Protein AF-A0A3M6A3Q8-F1 (afdb_monomer_lite)

pLDDT: mean 74.39, std 12.73, range [42.81, 90.25]

Organism: Pseudomonas savastanoi (NCBI:txid29438)

Sequence (67 aa):
MKLMPAVFAAVALTAVAGAAQADVGPDEVIRLYKSQALGDFEQFNKQAVAKHTGFTVHDTELEPPGL

Foldseek 3Di:
DCVVVVVVVVVVVVVVVVVPPDPCDPVNVVVCVVVVVDDDPVVVLVVVCVVPPPDDDDDPDPPPPDD

Radius of gyration: 17.83 Å; chains: 1; bounding box: 36×56×26 Å

Structure (mmCIF, N/CA/C/O backbone):
data_AF-A0A3M6A3Q8-F1
#
_entry.id   AF-A0A3M6A3Q8-F1
#
loop_
_atom_site.group_PDB
_atom_site.id
_atom_site.type_symbol
_atom_site.label_atom_id
_atom_site.label_alt_id
_atom_site.label_comp_id
_atom_site.label_asym_id
_atom_site.label_entity_id
_atom_site.label_seq_id
_atom_site.pdbx_PDB_ins_code
_atom_site.Cartn_x
_atom_site.Cartn_y
_atom_site.Cartn_z
_atom_site.occupancy
_atom_site.B_iso_or_equiv
_a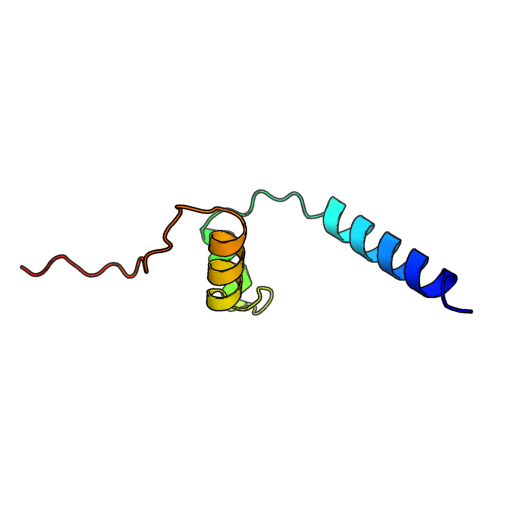tom_site.auth_seq_id
_atom_site.auth_comp_id
_atom_site.auth_asym_id
_atom_site.auth_atom_id
_atom_site.pdbx_PDB_model_num
ATOM 1 N N . MET A 1 1 ? 8.578 -31.287 10.138 1.00 56.97 1 MET A N 1
ATOM 2 C CA . MET A 1 1 ? 9.811 -30.592 9.701 1.00 56.97 1 MET A CA 1
ATOM 3 C C . MET A 1 1 ? 9.416 -29.518 8.692 1.00 56.97 1 MET A C 1
ATOM 5 O O . MET A 1 1 ? 8.885 -29.894 7.662 1.00 56.97 1 MET A O 1
ATOM 9 N N . LYS A 1 2 ? 9.537 -28.224 9.042 1.00 61.84 2 LYS A N 1
ATOM 10 C CA . LYS A 1 2 ? 9.258 -27.034 8.184 1.00 61.84 2 LYS A CA 1
ATOM 11 C C . LYS A 1 2 ? 9.669 -25.689 8.828 1.00 61.84 2 LYS A C 1
ATOM 13 O O . LYS A 1 2 ? 9.532 -24.649 8.198 1.00 61.84 2 LYS A O 1
ATOM 18 N N . LEU A 1 3 ? 10.181 -25.701 10.065 1.00 65.62 3 LEU A N 1
ATOM 19 C CA . LEU A 1 3 ? 10.559 -24.491 10.807 1.00 65.62 3 LEU A CA 1
ATOM 20 C C . LEU A 1 3 ? 11.779 -23.775 10.208 1.00 65.62 3 LEU A C 1
ATOM 22 O O . LEU A 1 3 ? 11.778 -22.556 10.118 1.00 65.62 3 LEU A O 1
ATOM 26 N N . MET A 1 4 ? 12.791 -24.515 9.745 1.00 71.25 4 MET A N 1
ATOM 27 C CA . MET A 1 4 ? 14.034 -23.904 9.252 1.00 71.25 4 MET A CA 1
ATOM 28 C C . MET A 1 4 ? 13.862 -23.082 7.961 1.00 71.25 4 MET A C 1
ATOM 30 O O . MET A 1 4 ? 14.329 -21.946 7.945 1.00 71.25 4 MET A O 1
ATOM 34 N N . PRO A 1 5 ? 13.144 -23.557 6.920 1.00 74.56 5 PRO A N 1
ATOM 35 C CA . PRO A 1 5 ? 12.871 -22.729 5.744 1.00 74.56 5 PRO A CA 1
ATOM 36 C C . PRO A 1 5 ? 12.037 -21.486 6.075 1.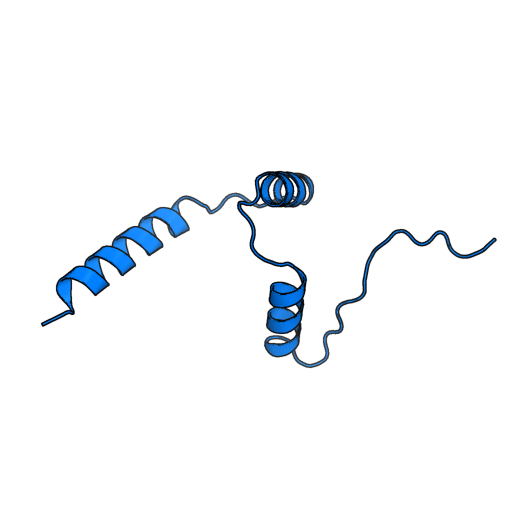00 74.56 5 PRO A C 1
ATOM 38 O O . PRO A 1 5 ? 12.275 -20.420 5.519 1.00 74.56 5 PRO A O 1
ATOM 41 N N . ALA A 1 6 ? 11.084 -21.607 7.005 1.00 71.56 6 ALA A N 1
ATOM 42 C CA . ALA A 1 6 ? 10.210 -20.504 7.397 1.00 71.56 6 ALA A CA 1
ATOM 43 C C . ALA A 1 6 ? 10.965 -19.393 8.143 1.00 71.56 6 ALA A C 1
ATOM 45 O O . ALA A 1 6 ? 10.729 -18.219 7.878 1.00 71.56 6 ALA A O 1
ATOM 46 N N . VAL A 1 7 ? 11.901 -19.746 9.030 1.00 77.94 7 VAL A N 1
ATOM 47 C CA . VAL A 1 7 ? 12.741 -18.763 9.734 1.00 77.94 7 VAL A CA 1
ATOM 48 C C . VAL A 1 7 ? 13.685 -18.056 8.762 1.00 77.94 7 VAL A C 1
ATOM 50 O O . VAL A 1 7 ? 13.801 -16.838 8.824 1.00 77.94 7 VAL A O 1
ATOM 53 N N . PHE A 1 8 ? 14.302 -18.777 7.820 1.00 77.56 8 PHE A N 1
ATOM 54 C CA . PHE A 1 8 ? 15.136 -18.152 6.787 1.00 77.56 8 PHE A CA 1
ATOM 55 C C . PHE A 1 8 ? 14.338 -17.213 5.878 1.00 77.56 8 PHE A C 1
ATOM 57 O O . PHE A 1 8 ? 14.793 -16.106 5.608 1.00 77.56 8 PHE A O 1
ATOM 64 N N . ALA A 1 9 ? 13.139 -17.616 5.449 1.00 74.75 9 ALA A N 1
ATOM 65 C CA . ALA A 1 9 ? 12.254 -16.759 4.664 1.00 74.75 9 ALA A CA 1
ATOM 66 C C . ALA A 1 9 ? 11.816 -15.514 5.451 1.00 74.75 9 ALA A C 1
ATOM 68 O O . ALA A 1 9 ? 11.818 -14.415 4.904 1.00 74.75 9 ALA A O 1
ATOM 69 N N . ALA A 1 10 ? 11.495 -15.670 6.739 1.00 71.56 10 ALA A N 1
ATOM 70 C CA . ALA A 1 10 ? 11.137 -14.554 7.605 1.00 71.56 10 ALA A CA 1
ATOM 71 C C . ALA A 1 10 ? 12.307 -13.577 7.780 1.00 71.56 10 ALA A C 1
ATOM 73 O O . ALA A 1 10 ? 12.114 -12.389 7.567 1.00 71.56 10 ALA A O 1
ATOM 74 N N . VAL A 1 11 ? 13.513 -14.071 8.094 1.00 74.00 11 VAL A N 1
ATOM 75 C CA . VAL A 1 11 ? 14.729 -13.251 8.257 1.00 74.00 11 VAL A CA 1
ATOM 76 C C . VAL A 1 11 ? 15.116 -12.553 6.956 1.00 74.00 11 VAL A C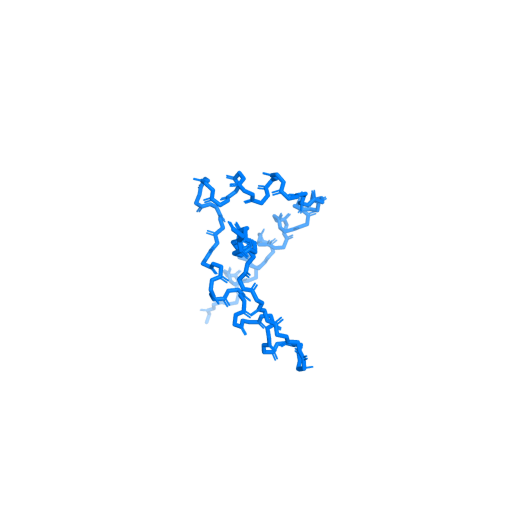 1
ATOM 78 O O . VAL A 1 11 ? 15.467 -11.376 6.978 1.00 74.00 11 VAL A O 1
ATOM 81 N N . ALA A 1 12 ? 15.021 -13.248 5.819 1.00 69.94 12 ALA A N 1
ATOM 82 C CA . ALA A 1 12 ? 15.238 -12.634 4.517 1.00 69.94 12 ALA A CA 1
ATOM 83 C C . ALA A 1 12 ? 14.238 -11.492 4.286 1.00 69.94 12 ALA A C 1
ATOM 85 O O . ALA A 1 12 ? 14.660 -10.398 3.933 1.00 69.94 12 ALA A O 1
ATOM 86 N N . LEU A 1 13 ? 12.946 -11.707 4.563 1.00 71.44 13 LEU A N 1
ATOM 87 C CA . LEU A 1 13 ? 11.897 -10.703 4.377 1.00 71.44 13 LEU A CA 1
ATOM 88 C C . LEU A 1 13 ? 12.075 -9.476 5.290 1.00 71.44 13 LEU A C 1
ATOM 90 O O . LEU A 1 13 ? 11.935 -8.349 4.815 1.00 71.44 13 LEU A O 1
ATOM 94 N N . THR A 1 14 ? 12.432 -9.655 6.569 1.00 65.12 14 THR A N 1
ATOM 95 C CA . THR A 1 14 ? 12.726 -8.525 7.472 1.00 65.12 14 THR A CA 1
ATOM 96 C C . THR A 1 14 ? 14.006 -7.785 7.098 1.00 65.12 14 THR A C 1
ATOM 98 O O . THR A 1 14 ? 14.050 -6.566 7.251 1.00 65.12 14 THR A O 1
ATOM 101 N N . ALA A 1 15 ? 15.028 -8.473 6.580 1.00 64.69 15 ALA A N 1
ATOM 102 C CA . ALA A 1 15 ? 16.261 -7.826 6.133 1.00 64.69 15 ALA A CA 1
ATOM 103 C C . ALA A 1 15 ? 16.027 -6.890 4.933 1.00 64.69 15 ALA A C 1
ATOM 105 O O . ALA A 1 15 ? 16.602 -5.804 4.896 1.00 64.69 15 ALA A O 1
ATOM 106 N N . VAL A 1 16 ? 15.145 -7.254 3.989 1.00 60.22 16 VAL A N 1
ATOM 107 C CA . VAL A 1 16 ? 14.776 -6.352 2.877 1.00 60.22 16 VAL A CA 1
ATOM 108 C C . VAL A 1 16 ? 13.844 -5.230 3.339 1.00 60.22 16 VAL A C 1
ATOM 110 O O . VAL A 1 16 ? 14.008 -4.090 2.914 1.00 60.22 16 VAL A O 1
ATOM 113 N N . ALA A 1 17 ? 12.900 -5.520 4.243 1.00 58.47 17 ALA A N 1
ATOM 114 C CA . ALA A 1 17 ? 11.978 -4.513 4.773 1.00 58.47 17 ALA A CA 1
ATOM 115 C C . ALA A 1 17 ? 12.691 -3.425 5.602 1.00 58.47 17 ALA A C 1
ATOM 117 O O . ALA A 1 17 ? 12.276 -2.270 5.577 1.00 58.47 17 ALA A O 1
ATOM 118 N N . GLY A 1 18 ? 13.784 -3.767 6.298 1.00 58.56 18 GLY A N 1
ATOM 119 C CA . GLY A 1 18 ? 14.600 -2.805 7.048 1.00 58.56 18 GLY A CA 1
ATOM 120 C C . GLY A 1 18 ? 15.426 -1.854 6.171 1.00 58.56 18 GLY A C 1
ATOM 121 O O . GLY A 1 18 ? 15.702 -0.735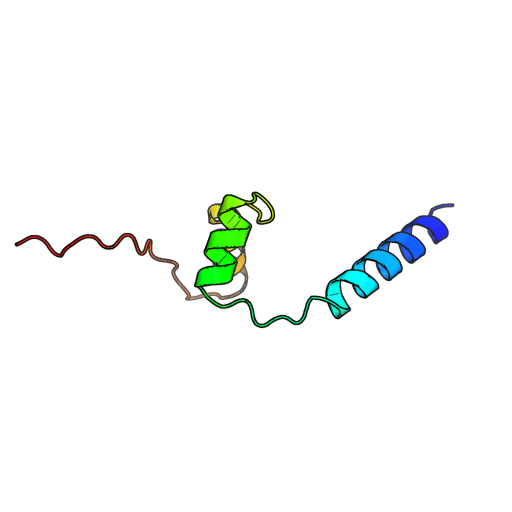 6.589 1.00 58.56 18 GLY A O 1
ATOM 122 N N . ALA A 1 19 ? 15.781 -2.260 4.947 1.00 55.88 19 ALA A N 1
ATOM 123 C CA . ALA A 1 19 ? 16.510 -1.417 3.992 1.00 55.88 19 ALA A CA 1
ATOM 124 C C . ALA A 1 19 ? 15.595 -0.462 3.196 1.00 55.88 19 ALA A C 1
ATOM 126 O O . ALA A 1 19 ? 16.086 0.450 2.537 1.00 55.88 19 ALA A O 1
ATOM 127 N N . ALA A 1 20 ? 14.275 -0.656 3.265 1.00 58.06 20 ALA A N 1
ATOM 128 C CA . ALA A 1 20 ? 13.275 0.099 2.512 1.00 58.06 20 ALA A CA 1
ATOM 129 C C . ALA A 1 20 ? 12.602 1.217 3.332 1.00 58.06 20 ALA A C 1
ATOM 131 O O . ALA A 1 20 ? 11.478 1.611 3.030 1.00 58.06 20 ALA A O 1
ATOM 132 N N . GLN A 1 21 ? 13.274 1.759 4.355 1.00 54.53 21 GLN A N 1
ATOM 133 C CA . GLN A 1 21 ? 12.859 3.017 4.990 1.00 54.53 21 GLN A CA 1
ATOM 134 C C . GLN A 1 21 ? 13.261 4.212 4.111 1.00 54.53 21 GLN A C 1
ATOM 136 O O . GLN A 1 21 ? 14.052 5.063 4.507 1.00 54.53 21 GLN A O 1
ATOM 141 N N . ALA A 1 22 ? 12.747 4.251 2.885 1.00 60.62 22 ALA A N 1
ATOM 142 C CA . ALA A 1 22 ? 12.686 5.481 2.117 1.00 60.62 22 ALA A CA 1
ATOM 143 C C . ALA A 1 22 ? 11.317 6.100 2.394 1.00 60.62 22 ALA A C 1
ATOM 145 O O . ALA A 1 22 ? 10.303 5.409 2.298 1.00 60.62 22 ALA A O 1
ATOM 146 N N . ASP A 1 23 ? 11.287 7.377 2.767 1.00 61.78 23 ASP A N 1
ATOM 147 C CA . ASP A 1 23 ? 10.036 8.126 2.780 1.00 61.78 23 ASP A CA 1
ATOM 148 C C . ASP A 1 23 ? 9.490 8.136 1.348 1.00 61.78 23 ASP A C 1
ATOM 150 O O . ASP A 1 23 ? 10.109 8.681 0.429 1.00 61.78 23 ASP A O 1
ATOM 154 N N . VAL A 1 24 ? 8.392 7.417 1.129 1.00 71.00 24 VAL A N 1
ATOM 155 C CA . VAL A 1 24 ? 7.807 7.258 -0.199 1.00 71.00 24 VAL A CA 1
ATOM 156 C C . VAL A 1 24 ? 6.925 8.473 -0.445 1.00 71.00 24 VAL A C 1
ATOM 158 O O . VAL A 1 24 ? 5.745 8.489 -0.097 1.00 71.00 24 VAL A O 1
ATOM 161 N N . GLY A 1 25 ? 7.518 9.509 -1.036 1.00 79.44 25 GLY A N 1
ATOM 162 C CA . GLY A 1 25 ? 6.778 10.691 -1.465 1.00 79.44 25 GLY A CA 1
ATOM 163 C C . GLY A 1 25 ? 5.731 10.363 -2.545 1.00 79.44 25 GLY A C 1
ATOM 164 O O . GLY A 1 25 ? 5.836 9.333 -3.217 1.00 79.44 25 GLY A O 1
ATOM 165 N N . PRO A 1 26 ? 4.740 11.246 -2.772 1.00 79.94 26 PRO A N 1
ATOM 166 C CA . PRO A 1 26 ? 3.672 11.024 -3.754 1.00 79.94 26 PRO A CA 1
ATOM 167 C C . PRO A 1 26 ? 4.171 10.650 -5.162 1.00 79.94 26 PRO A C 1
ATOM 169 O O . PRO A 1 26 ? 3.626 9.744 -5.792 1.00 79.94 26 PRO A O 1
ATOM 172 N N . ASP A 1 27 ? 5.254 11.277 -5.632 1.00 83.06 27 ASP A N 1
ATOM 173 C CA . ASP A 1 27 ? 5.853 10.993 -6.946 1.00 83.06 27 ASP A CA 1
ATOM 174 C C . ASP A 1 27 ? 6.419 9.567 -7.046 1.00 83.06 27 ASP A C 1
ATOM 176 O O . ASP A 1 27 ? 6.321 8.904 -8.084 1.00 83.06 27 ASP A O 1
ATOM 180 N N . GLU A 1 28 ? 6.987 9.067 -5.948 1.00 84.50 28 GLU A N 1
ATOM 181 C CA . GLU A 1 28 ? 7.560 7.727 -5.868 1.00 84.50 28 GLU A CA 1
ATOM 182 C C . GLU A 1 28 ? 6.460 6.658 -5.863 1.00 84.50 28 GLU A C 1
ATOM 184 O O . GLU A 1 28 ? 6.590 5.648 -6.554 1.00 84.50 28 GLU A O 1
ATOM 189 N N . VAL A 1 29 ? 5.332 6.907 -5.187 1.00 83.75 29 VAL A N 1
ATOM 190 C CA . VAL A 1 29 ? 4.156 6.018 -5.235 1.00 83.75 29 VAL A CA 1
ATOM 191 C C . VAL A 1 29 ? 3.671 5.842 -6.675 1.00 83.75 29 VAL A C 1
ATOM 193 O O . VAL A 1 29 ? 3.442 4.714 -7.118 1.00 83.75 29 VAL A O 1
ATOM 196 N N . ILE A 1 30 ? 3.569 6.935 -7.440 1.00 83.25 30 ILE A N 1
ATOM 197 C CA . ILE A 1 30 ? 3.149 6.891 -8.849 1.00 83.25 30 ILE A CA 1
ATOM 198 C C . ILE A 1 30 ? 4.149 6.085 -9.684 1.00 83.25 30 ILE A C 1
ATOM 200 O O . ILE A 1 30 ? 3.749 5.277 -10.527 1.00 83.25 30 ILE A O 1
ATOM 204 N N . ARG A 1 31 ? 5.454 6.276 -9.460 1.00 86.50 31 ARG A N 1
ATOM 205 C CA . ARG A 1 31 ? 6.502 5.514 -10.151 1.00 86.50 31 ARG A CA 1
ATOM 206 C C . ARG A 1 31 ? 6.401 4.015 -9.861 1.00 86.50 31 ARG A C 1
ATOM 208 O O . ARG A 1 31 ? 6.452 3.226 -10.802 1.00 86.50 31 ARG A O 1
ATOM 215 N N . LEU A 1 32 ? 6.225 3.632 -8.597 1.00 86.69 32 LEU A N 1
ATOM 216 C CA . LEU A 1 32 ? 6.112 2.236 -8.163 1.00 86.69 32 LEU A CA 1
ATOM 217 C C . LEU A 1 32 ? 4.823 1.568 -8.661 1.00 86.69 32 LEU A C 1
ATOM 219 O O . LEU A 1 32 ? 4.830 0.390 -9.025 1.00 86.69 32 LEU A O 1
ATOM 223 N N . TYR A 1 33 ? 3.725 2.325 -8.729 1.00 84.00 33 TYR A N 1
ATOM 224 C CA . TYR A 1 33 ? 2.488 1.865 -9.353 1.00 84.00 33 TYR A CA 1
ATOM 225 C C . TYR A 1 33 ? 2.701 1.564 -10.839 1.00 84.00 33 TYR A C 1
ATOM 227 O O . TYR A 1 33 ? 2.401 0.465 -11.305 1.00 84.00 33 TYR A O 1
ATOM 235 N N . LYS A 1 34 ? 3.307 2.506 -11.575 1.00 85.62 34 LYS A N 1
ATOM 236 C CA . LYS A 1 34 ? 3.620 2.336 -13.003 1.00 85.62 34 LYS A CA 1
ATOM 237 C C . LYS A 1 34 ? 4.586 1.182 -13.263 1.00 85.62 34 LYS A C 1
ATOM 239 O O . LYS A 1 34 ? 4.465 0.517 -14.286 1.00 85.62 34 LYS A O 1
ATOM 244 N N . SER A 1 35 ? 5.527 0.928 -12.354 1.00 90.25 35 SER A N 1
ATOM 245 C CA . SER A 1 35 ? 6.450 -0.205 -12.456 1.00 90.25 35 SER A CA 1
ATOM 246 C C . SER A 1 35 ? 5.832 -1.542 -12.034 1.00 90.25 35 SER A C 1
ATOM 248 O O . SER A 1 35 ? 6.558 -2.531 -11.973 1.00 90.25 35 SER A O 1
ATOM 250 N N . GLN A 1 36 ? 4.537 -1.578 -11.688 1.00 82.75 36 GLN A N 1
ATOM 251 C CA . GLN A 1 36 ? 3.829 -2.758 -11.175 1.00 82.75 36 GLN A CA 1
ATOM 252 C C . GLN A 1 36 ? 4.478 -3.369 -9.920 1.00 82.75 36 GLN A C 1
ATOM 254 O O . GLN A 1 36 ? 4.321 -4.556 -9.640 1.00 82.75 36 GLN A O 1
ATOM 259 N N . ALA A 1 37 ? 5.226 -2.560 -9.162 1.00 85.75 37 ALA A N 1
ATOM 260 C CA . ALA A 1 37 ? 5.853 -2.978 -7.910 1.00 85.75 37 ALA A CA 1
ATOM 261 C C . ALA A 1 37 ? 4.890 -2.852 -6.715 1.00 85.75 37 ALA A C 1
ATOM 263 O O . ALA A 1 37 ? 5.151 -3.415 -5.653 1.00 85.75 37 ALA A O 1
ATOM 264 N N . LEU A 1 38 ? 3.783 -2.117 -6.886 1.00 82.19 38 LEU A N 1
ATOM 265 C CA . LEU A 1 38 ? 2.694 -2.016 -5.916 1.00 82.19 38 LEU A CA 1
ATOM 266 C C . LEU A 1 38 ? 1.579 -3.020 -6.221 1.00 82.19 38 LEU A C 1
ATOM 268 O O . LEU A 1 38 ? 1.361 -3.406 -7.368 1.00 82.19 38 LEU A O 1
ATOM 272 N N . GLY A 1 39 ? 0.869 -3.421 -5.166 1.00 83.94 39 GLY A N 1
ATOM 273 C CA . GLY A 1 39 ? -0.371 -4.186 -5.278 1.00 83.94 39 GLY A CA 1
ATOM 274 C C . GLY A 1 39 ? -1.572 -3.314 -5.657 1.00 83.94 39 GLY A C 1
ATOM 275 O O . GLY A 1 39 ? -1.437 -2.132 -5.964 1.00 83.94 39 GLY A O 1
ATOM 276 N N . ASP A 1 40 ? -2.755 -3.919 -5.612 1.00 86.19 40 ASP A N 1
ATOM 277 C CA . ASP A 1 40 ? -4.014 -3.265 -5.962 1.00 86.19 40 ASP A CA 1
ATOM 278 C C . ASP A 1 40 ? -4.446 -2.213 -4.921 1.00 86.19 40 ASP A C 1
ATOM 280 O O . ASP A 1 40 ? -4.583 -2.504 -3.726 1.00 86.19 40 ASP A O 1
ATOM 284 N N . PHE A 1 41 ? -4.689 -0.983 -5.382 1.00 84.62 41 PHE A N 1
ATOM 285 C CA . PHE A 1 41 ? -5.081 0.128 -4.514 1.00 84.62 41 PHE A CA 1
ATOM 286 C C . PHE A 1 41 ? -6.474 -0.052 -3.911 1.00 84.62 41 PHE A C 1
ATOM 288 O O . PHE A 1 41 ? -6.693 0.348 -2.768 1.00 84.62 41 PHE A O 1
ATOM 295 N N . GLU A 1 42 ? -7.408 -0.692 -4.618 1.00 85.88 42 GLU A N 1
ATOM 296 C CA . GLU A 1 42 ? -8.749 -0.942 -4.084 1.00 85.88 42 GLU A CA 1
ATOM 297 C C . GLU A 1 42 ? -8.680 -1.873 -2.863 1.00 85.88 42 GLU A C 1
ATOM 299 O O . GLU A 1 42 ? -9.310 -1.632 -1.826 1.00 85.88 42 GLU A O 1
ATOM 304 N N . GLN A 1 43 ? -7.848 -2.911 -2.942 1.00 88.12 43 GLN A N 1
ATOM 305 C CA . GLN A 1 43 ? -7.585 -3.813 -1.834 1.00 88.12 43 GLN A CA 1
ATOM 306 C C . GLN A 1 43 ? -6.879 -3.111 -0.668 1.00 88.12 43 GLN A C 1
ATOM 308 O O . GLN A 1 43 ? -7.249 -3.344 0.488 1.00 88.12 43 GLN A O 1
ATOM 313 N N . PHE A 1 44 ? -5.908 -2.234 -0.936 1.00 87.56 44 PHE A N 1
ATOM 314 C CA . PHE A 1 44 ? -5.268 -1.434 0.113 1.00 87.56 44 PHE A CA 1
ATOM 315 C C . PHE A 1 44 ? -6.258 -0.491 0.806 1.00 87.56 44 PHE A C 1
ATOM 317 O O . PHE A 1 44 ? -6.284 -0.442 2.037 1.00 87.56 44 PHE A O 1
ATOM 324 N N . ASN A 1 45 ? -7.143 0.164 0.054 1.00 86.81 45 ASN A N 1
ATOM 325 C CA . ASN A 1 45 ? -8.182 1.038 0.599 1.00 86.81 45 ASN A CA 1
ATOM 326 C C . ASN A 1 45 ? -9.154 0.270 1.506 1.00 86.81 45 ASN A C 1
ATOM 328 O O . ASN A 1 45 ? -9.427 0.698 2.629 1.00 86.81 45 ASN A O 1
ATOM 332 N N . LYS A 1 46 ? -9.609 -0.916 1.079 1.00 89.00 46 LYS A N 1
ATOM 333 C CA . LYS A 1 46 ? -10.452 -1.803 1.904 1.00 89.00 46 LYS A CA 1
ATOM 334 C C . LYS A 1 46 ? -9.767 -2.184 3.218 1.00 89.00 46 LYS A C 1
ATOM 336 O O . LYS A 1 46 ? -10.395 -2.157 4.276 1.00 89.00 46 LYS A O 1
ATOM 341 N N . GLN A 1 47 ? -8.477 -2.515 3.168 1.00 89.31 47 GLN A N 1
ATOM 342 C CA . GLN A 1 47 ? -7.701 -2.850 4.365 1.00 89.31 47 GLN A CA 1
ATOM 343 C C . GLN A 1 47 ? -7.504 -1.646 5.293 1.00 89.31 47 GLN A C 1
ATOM 345 O O . GLN A 1 47 ? -7.562 -1.809 6.512 1.00 89.31 47 GLN A O 1
ATOM 350 N N . ALA A 1 48 ? -7.283 -0.451 4.741 1.00 86.25 48 ALA A N 1
ATOM 351 C CA . ALA A 1 48 ? -7.125 0.774 5.518 1.00 86.25 48 ALA A CA 1
ATOM 352 C C . ALA A 1 48 ? -8.409 1.121 6.287 1.00 86.25 48 ALA A C 1
ATOM 354 O O . ALA A 1 48 ? -8.357 1.316 7.500 1.00 86.25 48 ALA A O 1
ATOM 355 N N . VAL A 1 49 ? -9.570 1.095 5.622 1.00 89.31 49 VAL A N 1
ATOM 356 C CA . VAL A 1 49 ? -10.879 1.335 6.264 1.00 89.31 49 VAL A CA 1
ATOM 357 C C . VAL A 1 49 ? -11.173 0.286 7.339 1.00 89.31 49 VAL A C 1
ATOM 359 O O . VAL A 1 49 ? -11.643 0.624 8.423 1.00 89.31 49 VAL A O 1
ATOM 362 N N . ALA A 1 50 ? -10.841 -0.985 7.088 1.00 88.56 50 ALA A N 1
ATOM 363 C CA . ALA A 1 50 ? -11.021 -2.046 8.078 1.00 88.56 50 ALA A CA 1
ATOM 364 C C . ALA A 1 50 ? -10.157 -1.845 9.339 1.00 88.56 50 ALA A C 1
ATOM 366 O O . ALA A 1 50 ? -10.582 -2.205 10.436 1.00 88.56 50 ALA A O 1
ATOM 367 N N . L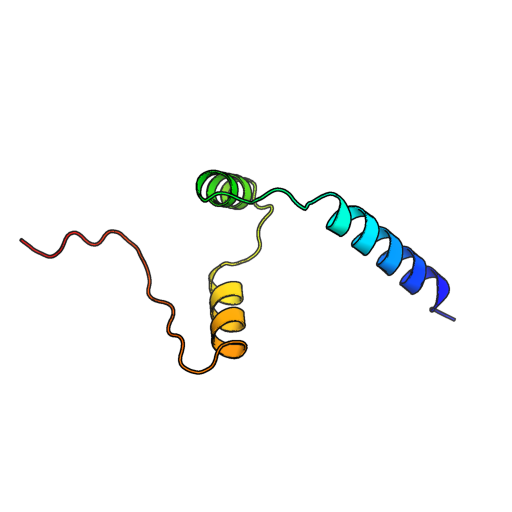YS A 1 51 ? -8.952 -1.274 9.200 1.00 90.25 51 LYS A N 1
ATOM 368 C CA . LYS A 1 51 ? -8.048 -0.967 10.324 1.00 90.25 51 LYS A CA 1
ATOM 369 C C . LYS A 1 51 ? -8.412 0.325 11.060 1.00 90.25 51 LYS A C 1
ATOM 371 O O . LYS A 1 51 ? -8.092 0.450 12.240 1.00 90.25 51 LYS A O 1
ATOM 376 N N . HIS A 1 52 ? -9.064 1.267 10.385 1.00 85.44 52 HIS A N 1
ATOM 377 C CA . HIS A 1 52 ? -9.396 2.586 10.916 1.00 85.44 52 HIS A CA 1
ATOM 378 C C . HIS A 1 52 ? -10.907 2.829 10.835 1.00 85.44 52 HIS A C 1
ATOM 380 O O . HIS A 1 52 ? -11.418 3.462 9.913 1.00 85.44 52 HIS A O 1
ATOM 386 N N . THR A 1 53 ? -11.634 2.320 11.833 1.00 82.88 53 THR A N 1
ATOM 387 C CA . THR A 1 53 ? -13.091 2.482 11.930 1.00 82.88 53 THR A CA 1
ATOM 388 C C . THR A 1 53 ? -13.483 3.959 11.995 1.00 82.88 53 THR A C 1
ATOM 390 O O . THR A 1 53 ? -12.933 4.704 12.804 1.00 82.88 53 THR A O 1
ATOM 393 N N . GLY A 1 54 ? -14.458 4.370 11.180 1.00 82.06 54 GLY A N 1
ATOM 394 C CA . GLY A 1 54 ? -14.916 5.764 11.086 1.00 82.06 54 GLY A CA 1
ATOM 395 C C . GLY A 1 54 ? -14.193 6.598 10.024 1.00 82.06 54 GLY A C 1
ATOM 396 O O . GLY A 1 54 ? -14.570 7.744 9.799 1.00 82.06 54 GLY A O 1
ATOM 397 N N . PHE A 1 55 ? -13.193 6.030 9.345 1.00 81.56 55 PHE A N 1
ATOM 398 C CA . PHE A 1 55 ? -12.558 6.645 8.184 1.00 81.56 55 PHE A CA 1
ATOM 399 C C . PHE A 1 55 ? -13.274 6.237 6.888 1.00 81.56 55 PHE A C 1
ATOM 401 O O . PHE A 1 55 ? -13.680 5.085 6.735 1.00 81.56 55 PHE A O 1
ATOM 408 N N . THR A 1 56 ? -13.408 7.172 5.947 1.00 82.88 56 THR A N 1
ATOM 409 C CA . THR A 1 56 ? -13.952 6.918 4.604 1.00 82.88 56 THR A CA 1
ATOM 410 C C . THR A 1 56 ? -12.900 7.301 3.574 1.00 82.88 56 THR A C 1
ATOM 412 O O . THR A 1 56 ? -12.338 8.390 3.643 1.00 82.88 56 THR A O 1
ATOM 415 N N . VAL A 1 57 ? -12.620 6.399 2.632 1.00 81.81 57 VAL A N 1
ATOM 416 C CA . VAL A 1 57 ? -11.763 6.694 1.478 1.00 81.81 57 VAL A CA 1
ATOM 417 C C . VAL A 1 57 ? -12.656 7.237 0.368 1.00 81.81 57 VAL A C 1
ATOM 419 O O . VAL A 1 57 ? -13.613 6.573 -0.027 1.00 81.81 57 VAL A O 1
ATOM 422 N N . HIS A 1 58 ? -12.345 8.436 -0.114 1.00 80.00 58 HIS A N 1
ATOM 423 C CA . HIS A 1 58 ? -12.983 9.030 -1.283 1.00 80.00 58 HIS A CA 1
ATOM 424 C C . HIS A 1 58 ? -12.051 8.906 -2.479 1.00 80.00 58 HIS A C 1
ATOM 426 O O . HIS A 1 58 ? -10.832 8.975 -2.320 1.00 80.00 58 HIS A O 1
ATOM 432 N N . ASP A 1 59 ? -12.636 8.721 -3.657 1.00 75.88 59 ASP A N 1
ATOM 433 C CA . ASP A 1 59 ? -11.886 8.871 -4.891 1.00 75.88 59 ASP A CA 1
ATOM 434 C C . ASP A 1 59 ? -11.467 10.340 -5.037 1.00 75.88 59 ASP A C 1
ATOM 436 O O . ASP A 1 59 ? -12.255 11.248 -4.758 1.00 75.88 59 ASP A O 1
ATOM 440 N N . THR A 1 60 ? -10.210 10.566 -5.402 1.00 66.94 60 THR A N 1
ATOM 441 C CA . THR A 1 60 ? -9.635 11.905 -5.577 1.00 66.94 60 THR A CA 1
ATOM 442 C C . THR A 1 60 ? -9.257 12.150 -7.029 1.00 66.94 60 THR A C 1
ATOM 444 O O . THR A 1 60 ? -8.281 12.853 -7.300 1.00 66.94 60 THR A O 1
ATOM 447 N N . GLU A 1 61 ? -10.002 11.576 -7.972 1.00 57.34 61 GLU A N 1
ATOM 448 C CA . GLU A 1 61 ? -10.058 12.140 -9.315 1.00 57.34 61 GLU A CA 1
ATOM 449 C C . GLU A 1 61 ? -10.390 13.633 -9.174 1.00 57.34 61 GLU A C 1
ATOM 451 O O . GLU A 1 61 ? -11.316 14.019 -8.454 1.00 57.34 61 GLU A O 1
ATOM 456 N N . LEU A 1 62 ? -9.570 14.488 -9.790 1.00 58.69 62 LEU A N 1
ATOM 457 C CA . LEU A 1 62 ? -9.808 15.926 -9.872 1.00 58.69 62 LEU A CA 1
ATOM 458 C C . LEU A 1 62 ? -11.051 16.155 -10.743 1.00 58.69 62 LEU A C 1
ATOM 460 O O . LEU A 1 62 ? -10.928 16.593 -11.881 1.00 58.69 62 LEU A O 1
ATOM 464 N N . GLU A 1 63 ? -12.240 15.828 -10.246 1.00 51.78 63 GLU A N 1
ATOM 465 C CA . GLU A 1 63 ? -13.501 16.255 -10.835 1.00 51.78 63 GLU A CA 1
ATOM 466 C C . GLU A 1 63 ? -13.504 17.787 -10.725 1.00 51.78 63 GLU A C 1
ATOM 468 O O . GLU A 1 63 ? -13.561 18.314 -9.603 1.00 51.78 63 GLU A O 1
ATOM 473 N N . PRO A 1 64 ? -13.368 18.546 -11.831 1.00 45.38 64 PRO A N 1
ATOM 474 C CA . PRO A 1 64 ? -13.584 19.975 -11.747 1.00 45.38 64 PRO A CA 1
ATOM 475 C C . PRO A 1 64 ? -15.022 20.156 -11.247 1.00 45.38 64 PRO A C 1
ATOM 477 O O . PRO A 1 64 ? -15.940 19.576 -11.833 1.00 45.38 64 PRO A O 1
ATOM 480 N N . PRO A 1 65 ? -15.249 20.903 -10.152 1.00 47.94 65 PRO A N 1
ATOM 481 C CA . PRO A 1 65 ? -16.604 21.172 -9.710 1.00 47.94 65 PRO A CA 1
ATOM 482 C C . PRO A 1 65 ? -17.337 21.809 -10.886 1.00 47.94 65 PRO A C 1
ATOM 484 O O . PRO A 1 65 ? -16.859 22.803 -11.434 1.00 47.94 65 PRO A O 1
ATOM 487 N N . GLY A 1 66 ? -18.443 21.186 -11.298 1.00 59.41 66 GLY A N 1
ATOM 488 C CA . GLY A 1 66 ? -19.235 21.624 -12.438 1.00 59.41 66 GLY A CA 1
ATOM 489 C C . GLY A 1 66 ? -19.460 23.135 -12.418 1.00 59.41 66 GLY A C 1
ATOM 490 O O . GLY A 1 66 ? -20.083 23.665 -11.494 1.00 59.41 66 GLY A O 1
ATOM 491 N N . LEU A 1 67 ? -18.934 23.793 -13.450 1.00 42.81 67 LEU A N 1
ATOM 492 C CA . LEU A 1 67 ? -19.175 25.178 -13.837 1.00 42.81 67 LEU A CA 1
ATOM 493 C C . LEU A 1 67 ? -19.260 25.233 -15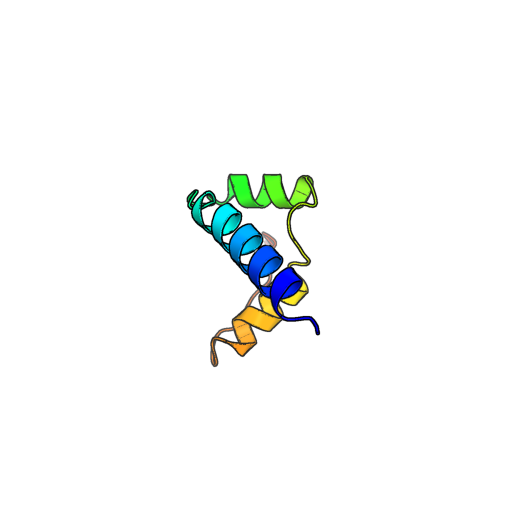.361 1.00 42.81 67 LEU A C 1
ATOM 495 O O . LEU A 1 67 ? -18.330 24.709 -16.017 1.00 42.81 67 LEU A O 1
#

Secondary structure (DSSP, 8-state):
--HHHHHHHHHHHHHHHHHT-----HHHHHHHHHTT-S--HHHHHHHHHHHSTT--PPP--------